Protein AF-A0AB94IW73-F1 (afdb_monomer_lite)

Organism: NCBI:txid651822

Radius of gyration: 18.09 Å; chains: 1; bounding box: 50×48×47 Å

Secondary structure (DSSP, 8-state):
-PPP--TT--SSS--HHHHHHHHHHHHHHHHHHHHHHHHTT---HHHHHHHHHHHHHHHHHSS--TTTTT-SSS-----S-GGGHHHHHHHHHHTTSS-HHHHHHHTT-TT-SS-SS--TTSTT-TT----SSS----GGGS---------------

Structure (mmCIF, N/CA/C/O backbone):
data_AF-A0AB94IW73-F1
#
_entry.id   AF-A0AB94IW73-F1
#
loop_
_atom_site.group_PDB
_atom_site.id
_atom_site.type_symbol
_atom_site.label_atom_id
_atom_site.label_alt_id
_atom_site.label_comp_id
_atom_site.label_asym_id
_atom_site.label_entity_id
_atom_site.label_seq_id
_atom_site.pdbx_PDB_ins_code
_atom_site.Cartn_x
_atom_site.Cartn_y
_atom_site.Cartn_z
_atom_site.occupancy
_atom_site.B_iso_or_equiv
_atom_site.auth_seq_id
_atom_site.auth_comp_id
_atom_site.auth_asym_id
_atom_site.auth_atom_id
_atom_site.pdbx_PDB_model_num
ATOM 1 N N . MET A 1 1 ? -6.240 -13.747 4.509 1.00 50.72 1 MET A N 1
ATOM 2 C CA . MET A 1 1 ? -6.572 -13.186 5.836 1.00 50.72 1 MET A CA 1
ATOM 3 C C . MET A 1 1 ? -7.123 -11.800 5.599 1.00 50.72 1 MET A C 1
ATOM 5 O O . MET A 1 1 ? -6.459 -11.044 4.902 1.00 50.72 1 MET A O 1
ATOM 9 N N . SER A 1 2 ? -8.329 -11.501 6.081 1.00 76.62 2 SER A N 1
ATOM 10 C CA . SER A 1 2 ? -8.859 -10.138 6.015 1.00 76.62 2 SER A CA 1
ATOM 11 C C . SER A 1 2 ? -8.118 -9.264 7.021 1.00 76.62 2 SER A C 1
ATOM 13 O O . SER A 1 2 ? -7.856 -9.710 8.137 1.00 76.62 2 SER A O 1
ATOM 15 N N . LEU A 1 3 ? -7.781 -8.039 6.629 1.00 90.06 3 LEU A N 1
ATOM 16 C CA . LEU A 1 3 ? -7.281 -7.035 7.560 1.00 90.06 3 LEU A CA 1
ATOM 17 C C . LEU A 1 3 ? -8.365 -6.645 8.582 1.00 90.06 3 LEU A C 1
ATOM 19 O O . LEU A 1 3 ? -9.559 -6.790 8.291 1.00 90.06 3 LEU A O 1
ATOM 23 N N . PRO A 1 4 ? -7.972 -6.161 9.772 1.00 90.38 4 PRO A N 1
ATOM 24 C CA . PRO A 1 4 ? -8.917 -5.684 10.772 1.00 90.38 4 PRO A CA 1
ATOM 25 C C . PRO A 1 4 ? -9.687 -4.456 10.281 1.00 90.38 4 PRO A C 1
ATOM 27 O O . PRO A 1 4 ? -9.176 -3.649 9.506 1.00 90.38 4 PRO A O 1
ATOM 30 N N . LYS A 1 5 ? -10.921 -4.282 10.762 1.00 87.88 5 LYS A N 1
ATOM 31 C CA . LYS A 1 5 ? -11.709 -3.071 10.499 1.00 87.88 5 LYS A CA 1
ATOM 32 C C . LYS A 1 5 ? -11.263 -1.968 11.453 1.00 87.88 5 LYS A C 1
ATOM 34 O O . LYS A 1 5 ? -11.562 -2.035 12.641 1.00 87.88 5 LYS A O 1
ATOM 39 N N . LEU A 1 6 ? -10.551 -0.969 10.935 1.00 88.69 6 LEU A N 1
ATOM 40 C CA . LEU A 1 6 ? -9.958 0.107 11.739 1.00 88.69 6 LEU A CA 1
ATOM 41 C C . LEU A 1 6 ? -10.639 1.470 11.543 1.00 88.69 6 LEU A C 1
ATOM 43 O O . LEU A 1 6 ? -10.261 2.436 12.209 1.00 88.69 6 LEU A O 1
ATOM 47 N N . ASN A 1 7 ? -11.632 1.556 10.653 1.00 89.31 7 ASN A N 1
ATOM 48 C CA . ASN A 1 7 ? -12.264 2.814 10.267 1.00 89.31 7 ASN A CA 1
ATOM 49 C C . ASN A 1 7 ? -12.857 3.542 11.482 1.00 89.31 7 ASN A C 1
ATOM 51 O O . ASN A 1 7 ? -13.624 2.962 12.252 1.00 89.31 7 ASN A O 1
ATOM 55 N N . GLY A 1 8 ? -12.520 4.823 11.633 1.00 85.62 8 GLY A N 1
ATOM 56 C CA . GLY A 1 8 ? -13.056 5.670 12.700 1.00 85.62 8 GLY A CA 1
ATOM 57 C C . GLY A 1 8 ? -12.444 5.431 14.083 1.00 85.62 8 GLY A C 1
ATOM 58 O O . GLY A 1 8 ? -13.058 5.820 15.071 1.00 85.62 8 GLY A O 1
ATOM 59 N N . PHE A 1 9 ? -11.257 4.816 14.163 1.00 87.38 9 PHE A N 1
ATOM 60 C CA . PHE A 1 9 ? -10.541 4.552 15.422 1.00 87.38 9 PHE A CA 1
ATOM 61 C C . PHE A 1 9 ? -11.428 3.850 16.472 1.00 87.38 9 PHE A C 1
ATOM 63 O O . PHE A 1 9 ? -11.663 4.392 17.554 1.00 87.38 9 PHE A O 1
ATOM 70 N N . PRO A 1 10 ? -11.937 2.639 16.173 1.00 87.00 10 PRO A N 1
ATOM 71 C CA . PRO A 1 10 ? -12.956 1.979 16.993 1.00 87.00 10 PRO A CA 1
ATOM 72 C C . PRO A 1 10 ? -12.456 1.587 18.389 1.00 87.00 10 PRO A C 1
ATOM 74 O O . PRO A 1 10 ? -13.258 1.372 19.296 1.00 87.00 10 PRO A O 1
ATOM 77 N N . VAL A 1 11 ? -11.137 1.473 18.560 1.00 88.56 11 VAL A N 1
ATOM 78 C CA . VAL A 1 11 ? -10.481 1.073 19.804 1.00 88.56 11 VAL A CA 1
ATOM 79 C C . VAL A 1 11 ? -9.272 1.971 20.090 1.00 88.56 11 VAL A C 1
ATOM 81 O O . VAL A 1 11 ? -8.606 2.413 19.151 1.00 88.56 11 VAL A O 1
ATOM 84 N N . PRO A 1 12 ? -8.943 2.223 21.372 1.00 88.62 12 PRO A N 1
ATOM 85 C CA . PRO A 1 12 ? -7.777 3.026 21.750 1.00 88.62 12 PRO A CA 1
ATOM 86 C C . PRO A 1 12 ? -6.440 2.312 21.487 1.00 88.62 12 PRO A C 1
ATOM 88 O O . PRO A 1 12 ? -5.405 2.964 21.378 1.00 88.62 12 PRO A O 1
ATOM 91 N N . SER A 1 13 ? -6.449 0.981 21.392 1.00 91.31 13 SER A N 1
ATOM 92 C CA . SER A 1 13 ? -5.273 0.153 21.122 1.00 91.31 13 SER A CA 1
ATOM 93 C C . SER A 1 13 ? -5.663 -1.086 20.323 1.00 91.31 13 SER A C 1
ATOM 95 O O . SER A 1 13 ? -6.732 -1.653 20.549 1.00 91.31 13 SER A O 1
ATOM 97 N N . LEU A 1 14 ? -4.782 -1.525 19.426 1.00 90.75 14 LEU A N 1
ATOM 98 C CA . LEU A 1 14 ? -4.979 -2.736 18.630 1.00 90.75 14 LEU A CA 1
ATOM 99 C C . LEU A 1 14 ? -4.825 -3.997 19.483 1.00 90.75 14 LEU A C 1
ATOM 101 O O . LEU A 1 14 ? -3.992 -4.034 20.390 1.00 90.75 14 LEU A O 1
ATOM 105 N N . SER A 1 15 ? -5.595 -5.036 19.156 1.00 93.88 15 SER A N 1
ATOM 106 C CA . SER A 1 15 ? -5.354 -6.367 19.707 1.00 93.88 15 SER A CA 1
ATOM 107 C C . SER A 1 15 ? -4.049 -6.953 19.153 1.00 93.88 15 SER A C 1
ATOM 109 O O . SER A 1 15 ? -3.553 -6.542 18.099 1.00 93.88 15 SER A O 1
ATOM 111 N N . GLU A 1 16 ? -3.484 -7.936 19.853 1.00 94.38 16 GLU A N 1
ATOM 112 C CA . GLU A 1 16 ? -2.285 -8.649 19.392 1.00 94.38 16 GLU A CA 1
ATOM 113 C C . GLU A 1 16 ? -2.508 -9.325 18.029 1.00 94.38 16 GLU A C 1
ATOM 115 O O . GLU A 1 16 ? -1.607 -9.349 17.191 1.00 94.38 16 GLU A O 1
ATOM 120 N N . GLU A 1 17 ? -3.723 -9.826 17.787 1.00 93.75 17 GLU A N 1
ATOM 121 C CA . GLU A 1 17 ? -4.125 -10.438 16.519 1.00 93.75 17 GLU A CA 1
ATOM 122 C C . GLU A 1 17 ? -4.168 -9.409 15.383 1.00 93.75 17 GLU A C 1
ATOM 124 O O . GLU A 1 17 ? -3.560 -9.626 14.333 1.00 93.75 17 GLU A O 1
ATOM 129 N N . ASP A 1 18 ? -4.807 -8.257 15.609 1.00 93.38 18 ASP A N 1
ATOM 130 C CA . ASP A 1 18 ? -4.895 -7.180 14.617 1.00 93.38 18 ASP A CA 1
ATOM 131 C C . ASP A 1 18 ? -3.510 -6.628 14.273 1.00 93.38 18 ASP A C 1
ATOM 133 O O . ASP A 1 18 ? -3.200 -6.373 13.104 1.00 93.38 18 ASP A O 1
ATOM 137 N N . ARG A 1 19 ? -2.645 -6.481 15.286 1.00 93.88 19 ARG A N 1
ATOM 138 C CA . ARG A 1 19 ? -1.258 -6.056 15.085 1.00 93.88 19 ARG A CA 1
ATOM 139 C C . ARG A 1 19 ? -0.491 -7.075 14.248 1.00 93.88 19 ARG A C 1
ATOM 141 O O . ARG A 1 19 ? 0.138 -6.690 13.265 1.00 93.88 19 ARG A O 1
ATOM 148 N N . ALA A 1 20 ? -0.588 -8.363 14.575 1.00 95.50 20 ALA A N 1
ATOM 149 C CA . ALA A 1 20 ? 0.059 -9.422 13.803 1.00 95.50 20 ALA A CA 1
ATOM 150 C C . ALA A 1 20 ? -0.452 -9.478 12.349 1.00 95.50 20 ALA A C 1
ATOM 152 O O . ALA A 1 20 ? 0.330 -9.702 11.419 1.00 95.50 20 ALA A O 1
ATOM 153 N N . ALA A 1 21 ? -1.747 -9.231 12.126 1.00 95.50 21 ALA A N 1
ATOM 154 C CA . ALA A 1 21 ? -2.331 -9.156 10.789 1.00 95.50 21 ALA A CA 1
ATOM 155 C C . ALA A 1 21 ? -1.759 -7.981 9.974 1.00 95.50 21 ALA A C 1
ATOM 157 O O . ALA A 1 21 ? -1.388 -8.169 8.809 1.00 95.50 21 ALA A O 1
ATOM 158 N N . LEU A 1 22 ? -1.627 -6.799 10.586 1.00 95.44 22 LEU A N 1
ATOM 159 C CA . LEU A 1 22 ? -1.008 -5.625 9.962 1.00 95.44 22 LEU A CA 1
ATOM 160 C C . LEU A 1 22 ? 0.485 -5.833 9.689 1.00 95.44 22 LEU A C 1
ATOM 162 O O . LEU A 1 22 ? 0.947 -5.497 8.603 1.00 95.44 22 LEU A O 1
ATOM 166 N N . GLU A 1 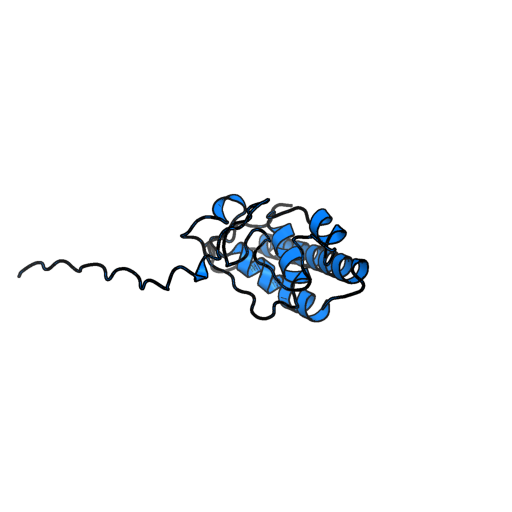23 ? 1.237 -6.434 10.611 1.00 95.94 23 GLU A N 1
ATOM 167 C CA . GLU A 1 23 ? 2.655 -6.769 10.407 1.00 95.94 23 GLU A CA 1
ATOM 168 C C . GLU A 1 23 ? 2.837 -7.758 9.242 1.00 95.94 23 GLU A C 1
ATOM 170 O O . GLU A 1 23 ? 3.732 -7.610 8.399 1.00 95.94 23 GLU A O 1
ATOM 175 N N . ALA A 1 24 ? 1.956 -8.758 9.140 1.00 96.94 24 ALA A N 1
ATOM 176 C CA . ALA A 1 24 ? 1.957 -9.696 8.026 1.00 96.94 24 ALA A CA 1
ATOM 177 C C . ALA A 1 24 ? 1.623 -9.009 6.691 1.00 96.94 24 ALA A C 1
ATOM 179 O O . ALA A 1 24 ? 2.250 -9.325 5.675 1.00 96.94 24 ALA A O 1
ATOM 180 N N . ALA A 1 25 ? 0.672 -8.071 6.684 1.00 97.06 25 ALA A N 1
ATOM 181 C CA . ALA A 1 25 ? 0.351 -7.261 5.510 1.00 97.06 25 ALA A CA 1
ATOM 182 C C . ALA A 1 25 ? 1.496 -6.323 5.126 1.00 97.06 25 ALA A C 1
ATOM 184 O O . ALA A 1 25 ? 1.876 -6.275 3.962 1.00 97.06 25 ALA A O 1
ATOM 185 N N . ALA A 1 26 ? 2.143 -5.676 6.094 1.00 97.38 26 ALA A N 1
ATOM 186 C CA . ALA A 1 26 ? 3.318 -4.842 5.866 1.00 97.38 26 ALA A CA 1
ATOM 187 C C . ALA A 1 26 ? 4.451 -5.633 5.199 1.00 97.38 26 ALA A C 1
ATOM 189 O O . ALA A 1 26 ? 5.104 -5.142 4.277 1.00 97.38 26 ALA A O 1
ATOM 190 N N . ARG A 1 27 ? 4.667 -6.892 5.605 1.00 97.38 27 ARG A N 1
ATOM 191 C CA . ARG A 1 27 ? 5.642 -7.780 4.958 1.00 97.38 27 ARG A CA 1
ATOM 192 C C . ARG A 1 27 ? 5.275 -8.084 3.501 1.00 97.38 27 ARG A C 1
ATOM 194 O O . ARG A 1 27 ? 6.145 -7.986 2.638 1.00 97.38 27 ARG A O 1
ATOM 201 N N . ARG A 1 28 ? 4.015 -8.420 3.208 1.00 97.31 28 ARG A N 1
ATOM 202 C CA . ARG A 1 28 ? 3.546 -8.666 1.828 1.00 97.31 28 ARG A CA 1
ATOM 203 C C . ARG A 1 28 ? 3.609 -7.410 0.960 1.00 97.31 28 ARG A C 1
ATOM 205 O O . ARG A 1 28 ? 4.069 -7.469 -0.180 1.00 97.31 28 ARG A O 1
ATOM 212 N N . ALA A 1 29 ? 3.236 -6.267 1.520 1.00 97.38 29 ALA A N 1
ATOM 213 C CA . ALA A 1 29 ? 3.286 -4.985 0.841 1.00 97.38 29 ALA A CA 1
ATOM 214 C C . ALA A 1 29 ? 4.732 -4.575 0.510 1.00 97.38 29 ALA A C 1
ATOM 216 O O . ALA A 1 29 ? 4.998 -4.113 -0.597 1.00 97.38 29 ALA A O 1
ATOM 217 N N . ARG A 1 30 ? 5.704 -4.832 1.401 1.00 97.69 30 ARG A N 1
ATOM 218 C CA . ARG A 1 30 ? 7.137 -4.653 1.092 1.00 97.69 30 ARG A CA 1
ATOM 219 C C . ARG A 1 30 ? 7.604 -5.533 -0.062 1.00 97.69 30 ARG A C 1
ATOM 221 O O . ARG A 1 30 ? 8.314 -5.040 -0.933 1.00 97.69 30 ARG A O 1
ATOM 228 N N . VAL A 1 31 ? 7.194 -6.804 -0.089 1.00 97.69 31 VAL A N 1
ATOM 229 C CA . VAL A 1 31 ? 7.495 -7.704 -1.215 1.00 97.69 31 VAL A CA 1
ATOM 230 C C . VAL A 1 31 ? 6.898 -7.149 -2.507 1.00 97.69 31 VAL A C 1
ATOM 232 O O . VAL A 1 31 ? 7.609 -7.032 -3.497 1.00 97.69 31 VAL A O 1
ATOM 235 N N . SER A 1 32 ? 5.637 -6.716 -2.485 1.00 97.62 32 SER A N 1
ATOM 236 C CA . SER A 1 32 ? 4.967 -6.142 -3.659 1.00 97.62 32 SER A CA 1
ATOM 237 C C . SER A 1 32 ? 5.652 -4.863 -4.151 1.00 97.62 32 SER A C 1
ATOM 239 O O . SER A 1 32 ? 5.901 -4.708 -5.346 1.00 97.62 32 SER A O 1
ATOM 241 N N . ALA A 1 33 ? 6.029 -3.967 -3.235 1.00 97.44 33 ALA A N 1
ATOM 242 C CA . ALA A 1 33 ? 6.760 -2.745 -3.552 1.00 97.44 33 ALA A CA 1
ATOM 243 C C . ALA A 1 33 ? 8.153 -3.027 -4.130 1.00 97.44 33 ALA A C 1
ATOM 245 O O . ALA A 1 33 ? 8.562 -2.362 -5.082 1.00 97.44 33 ALA A O 1
ATOM 246 N N . LEU A 1 34 ? 8.864 -4.026 -3.597 1.00 97.75 34 LEU A N 1
ATOM 247 C CA . LEU A 1 34 ? 10.144 -4.462 -4.150 1.00 97.75 34 LEU A CA 1
ATOM 248 C C . LEU A 1 34 ? 9.968 -4.993 -5.573 1.00 97.75 34 LEU A C 1
ATOM 250 O O . LEU A 1 34 ? 10.658 -4.532 -6.476 1.00 97.75 34 LEU A O 1
ATOM 254 N N . THR A 1 35 ? 9.006 -5.895 -5.778 1.00 97.75 35 THR A N 1
ATOM 255 C CA . THR A 1 35 ? 8.693 -6.472 -7.089 1.00 97.75 35 THR A CA 1
ATOM 256 C C . THR A 1 35 ? 8.364 -5.389 -8.112 1.00 97.75 35 THR A C 1
ATOM 258 O O . THR A 1 35 ? 8.934 -5.406 -9.197 1.00 97.75 35 THR A O 1
ATOM 261 N N . MET A 1 36 ? 7.524 -4.407 -7.756 1.00 97.44 36 MET A N 1
ATOM 262 C CA . MET A 1 36 ? 7.199 -3.258 -8.614 1.00 97.44 36 MET A CA 1
ATOM 263 C C . MET A 1 36 ? 8.453 -2.494 -9.052 1.00 97.44 36 MET A C 1
ATOM 265 O O . MET A 1 36 ? 8.677 -2.280 -10.243 1.00 97.44 36 MET A O 1
ATOM 269 N N . VAL A 1 37 ? 9.289 -2.087 -8.092 1.00 96.94 37 VAL A N 1
ATOM 270 C CA . VAL A 1 37 ? 10.500 -1.301 -8.372 1.00 96.94 37 VAL A CA 1
ATOM 271 C C . VAL A 1 37 ? 11.504 -2.103 -9.201 1.00 96.94 37 VAL A C 1
ATOM 273 O O . VAL A 1 37 ? 12.108 -1.552 -10.123 1.00 96.94 37 VAL A O 1
ATOM 276 N N . THR A 1 38 ? 11.671 -3.394 -8.901 1.00 97.06 38 THR A N 1
ATOM 277 C CA . THR A 1 38 ? 12.562 -4.294 -9.640 1.00 97.06 38 THR A CA 1
ATOM 278 C C . THR A 1 38 ? 12.069 -4.521 -11.068 1.00 97.06 38 THR A C 1
ATOM 280 O O . THR A 1 38 ? 12.854 -4.366 -11.999 1.00 97.06 38 THR A O 1
ATOM 283 N N . ALA A 1 39 ? 10.781 -4.816 -11.265 1.00 95.69 39 ALA A N 1
ATOM 284 C CA . ALA A 1 39 ? 10.195 -5.030 -12.589 1.00 95.69 39 ALA A CA 1
ATOM 285 C C . ALA A 1 39 ? 10.290 -3.774 -13.469 1.00 95.69 39 ALA A C 1
ATOM 287 O O . ALA A 1 39 ? 10.622 -3.861 -14.649 1.00 95.69 39 ALA A O 1
ATOM 288 N N . ALA A 1 40 ? 10.079 -2.593 -12.884 1.00 95.38 40 ALA A N 1
ATOM 289 C CA . ALA A 1 40 ? 10.234 -1.319 -13.581 1.00 95.38 40 ALA A CA 1
ATOM 290 C C . ALA A 1 40 ? 11.698 -0.870 -13.747 1.00 95.38 40 ALA A C 1
ATOM 292 O O . ALA A 1 40 ? 11.947 0.146 -14.398 1.00 95.38 40 ALA A O 1
ATOM 293 N N . SER A 1 41 ? 12.664 -1.562 -13.125 1.00 95.69 41 SER A N 1
ATOM 294 C CA . SER A 1 41 ? 14.071 -1.136 -13.022 1.00 95.69 41 SER A CA 1
ATOM 295 C C . SER A 1 41 ? 14.238 0.312 -12.523 1.00 95.69 41 SER A C 1
ATOM 297 O O . SER A 1 41 ? 15.190 1.007 -12.878 1.00 95.69 41 SER A O 1
ATOM 299 N N . SER A 1 42 ? 13.274 0.812 -11.739 1.00 92.88 42 SER A N 1
ATOM 300 C CA . SER A 1 42 ? 13.186 2.225 -11.367 1.00 92.88 42 SER A CA 1
ATOM 301 C C . SER A 1 42 ? 12.185 2.462 -10.232 1.00 92.88 42 SER A C 1
ATOM 303 O O . SER A 1 42 ? 11.049 1.993 -10.284 1.00 92.88 42 SER A O 1
ATOM 305 N N . GLY A 1 43 ? 12.566 3.247 -9.219 1.00 91.69 43 GLY A N 1
ATOM 306 C CA . GLY A 1 43 ? 11.693 3.614 -8.097 1.00 91.69 43 GLY A CA 1
ATOM 307 C C . GLY A 1 43 ? 12.450 3.874 -6.793 1.00 91.69 43 GLY A C 1
ATOM 308 O O . GLY A 1 43 ? 13.677 3.869 -6.775 1.00 91.69 43 GLY A O 1
ATOM 309 N N . HIS A 1 44 ? 11.712 4.103 -5.700 1.00 92.62 44 HIS A N 1
ATOM 310 C CA . HIS A 1 44 ? 12.271 4.473 -4.390 1.00 92.62 44 HIS A CA 1
ATOM 311 C C . HIS A 1 44 ? 11.880 3.450 -3.309 1.00 92.62 44 HIS A C 1
ATOM 313 O O . HIS A 1 44 ? 10.941 3.686 -2.543 1.00 92.62 44 HIS A O 1
ATOM 319 N N . PRO A 1 45 ? 12.580 2.304 -3.220 1.00 90.69 45 PRO A N 1
ATOM 320 C CA . PRO A 1 45 ? 12.203 1.230 -2.302 1.00 90.69 45 PRO A CA 1
ATOM 321 C C . PRO A 1 45 ? 12.406 1.624 -0.831 1.00 90.69 45 PRO A C 1
ATOM 323 O O . PRO A 1 45 ? 11.591 1.265 0.011 1.00 90.69 45 PRO A O 1
ATOM 326 N N . GLY A 1 46 ? 13.430 2.429 -0.519 1.00 90.81 46 GLY A N 1
ATOM 327 C CA . GLY A 1 46 ? 13.715 2.862 0.855 1.00 90.81 46 GLY A CA 1
ATOM 328 C C . GLY A 1 46 ? 12.559 3.639 1.493 1.00 90.81 46 GLY A C 1
ATOM 329 O O . GLY A 1 46 ? 12.084 3.262 2.561 1.00 90.81 46 GLY A O 1
ATOM 330 N N . GLY A 1 47 ? 12.053 4.667 0.801 1.00 86.44 47 GLY A N 1
ATOM 331 C CA . GLY A 1 47 ? 10.917 5.462 1.281 1.00 86.44 47 GLY A CA 1
ATOM 332 C C . GLY A 1 47 ? 9.598 4.683 1.308 1.00 86.44 47 GLY A C 1
ATOM 333 O O . GLY A 1 47 ? 8.774 4.888 2.197 1.00 86.44 47 GLY A O 1
ATOM 334 N N . ALA A 1 48 ? 9.409 3.743 0.374 1.00 89.31 48 ALA A N 1
ATOM 335 C CA . ALA A 1 48 ? 8.256 2.845 0.386 1.00 89.31 48 ALA A CA 1
ATOM 336 C C . ALA A 1 48 ? 8.264 1.921 1.617 1.00 89.31 48 ALA A C 1
ATOM 338 O O . ALA A 1 48 ? 7.228 1.721 2.245 1.00 89.31 48 ALA A O 1
ATOM 339 N N . PHE A 1 49 ? 9.427 1.381 1.990 1.00 93.94 49 PHE A N 1
ATOM 340 C CA . PHE A 1 49 ? 9.545 0.440 3.107 1.00 93.94 49 PHE A CA 1
ATOM 341 C C . PHE A 1 49 ? 9.433 1.109 4.472 1.00 93.94 49 PHE A C 1
ATOM 343 O O . PHE A 1 49 ? 8.874 0.500 5.385 1.00 93.94 49 PHE A O 1
ATOM 350 N N . SER A 1 50 ? 9.958 2.330 4.612 1.00 94.88 50 SER A N 1
ATOM 351 C CA . SER A 1 50 ? 9.864 3.095 5.858 1.00 94.88 50 SER A CA 1
ATOM 352 C C . SER A 1 50 ? 8.444 3.587 6.140 1.00 94.88 50 SER A C 1
ATOM 354 O O . SER A 1 50 ? 8.101 3.821 7.292 1.00 94.88 50 SER A O 1
ATOM 356 N N . GLY A 1 51 ? 7.629 3.777 5.097 1.00 94.00 51 GLY A N 1
ATOM 357 C CA . GLY A 1 51 ? 6.268 4.303 5.215 1.00 94.00 51 GLY A CA 1
ATOM 358 C C . GLY A 1 51 ? 5.160 3.249 5.252 1.00 94.00 51 GLY A C 1
ATOM 359 O O . GLY A 1 51 ? 4.005 3.621 5.434 1.00 94.00 51 GLY A O 1
ATOM 360 N N . ILE A 1 52 ? 5.460 1.959 5.065 1.00 96.12 52 ILE A N 1
ATOM 361 C CA . ILE A 1 52 ? 4.426 0.954 4.774 1.00 96.12 52 ILE A CA 1
ATOM 362 C C . ILE A 1 52 ? 3.425 0.773 5.927 1.00 96.12 52 ILE A C 1
ATOM 364 O O . ILE A 1 52 ? 2.222 0.739 5.678 1.00 96.12 52 ILE A O 1
ATOM 368 N N . GLU A 1 53 ? 3.883 0.729 7.184 1.00 95.19 53 GLU A N 1
ATOM 369 C CA . GLU A 1 53 ? 2.998 0.640 8.352 1.00 95.19 53 GLU A CA 1
ATOM 370 C C . GLU A 1 53 ? 2.126 1.888 8.485 1.00 95.19 53 GLU A C 1
ATOM 372 O O . GLU A 1 53 ? 0.940 1.782 8.798 1.00 95.19 53 GLU A O 1
ATOM 377 N N . MET A 1 54 ? 2.692 3.067 8.207 1.00 95.06 54 MET A N 1
ATOM 378 C CA . MET A 1 54 ? 1.953 4.328 8.227 1.00 95.06 54 MET A CA 1
ATOM 379 C C . MET A 1 54 ? 0.854 4.320 7.163 1.00 95.06 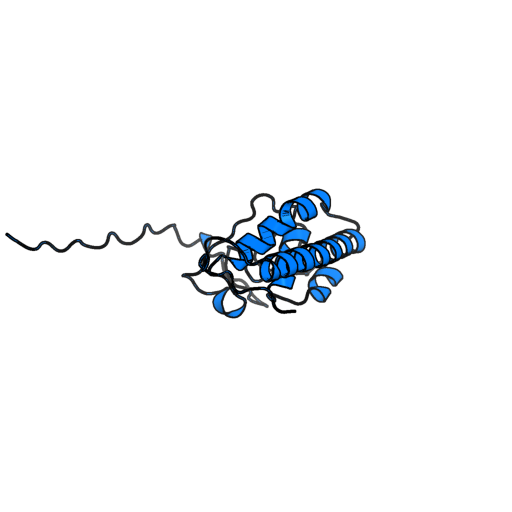54 MET A C 1
ATOM 381 O O . MET A 1 54 ? -0.287 4.644 7.476 1.00 95.06 54 MET A O 1
ATOM 385 N N . PHE A 1 55 ? 1.165 3.912 5.929 1.00 95.19 55 PHE A N 1
ATOM 386 C CA . PHE A 1 55 ? 0.172 3.825 4.860 1.00 95.19 55 PHE A CA 1
ATOM 387 C C . PHE A 1 55 ? -0.928 2.820 5.198 1.00 95.19 55 PHE A C 1
ATOM 389 O O . PHE A 1 55 ? -2.102 3.171 5.124 1.00 95.19 55 PHE A O 1
ATOM 396 N N . LEU A 1 56 ? -0.572 1.605 5.630 1.00 95.50 56 LEU A N 1
ATOM 397 C CA . LEU A 1 56 ? -1.553 0.592 6.027 1.00 95.50 56 LEU A CA 1
ATOM 398 C C . LEU A 1 56 ? -2.467 1.102 7.141 1.00 95.50 56 LEU A C 1
ATOM 400 O O . LEU A 1 56 ? -3.682 0.964 7.037 1.00 95.50 56 LEU A O 1
ATOM 404 N N . THR A 1 57 ? -1.899 1.735 8.166 1.00 94.19 57 THR A N 1
ATOM 405 C CA . THR A 1 57 ? -2.672 2.244 9.302 1.00 94.19 57 THR A CA 1
ATOM 406 C C . THR A 1 57 ? -3.591 3.386 8.881 1.00 94.19 57 THR A C 1
ATOM 408 O O . THR A 1 57 ? -4.781 3.329 9.160 1.00 94.19 57 THR A O 1
ATOM 411 N N . VAL A 1 58 ? -3.074 4.397 8.173 1.00 93.62 58 VAL A N 1
ATOM 412 C CA . VAL A 1 58 ? -3.856 5.575 7.759 1.00 93.62 58 VAL A CA 1
ATOM 413 C C . VAL A 1 58 ? -4.981 5.193 6.800 1.00 93.62 58 VAL A C 1
ATOM 415 O O . VAL A 1 58 ? -6.103 5.660 6.970 1.00 93.62 58 VAL A O 1
ATOM 418 N N . TYR A 1 59 ? -4.716 4.331 5.814 1.00 93.44 59 TYR A N 1
ATOM 419 C CA . TYR A 1 59 ? -5.763 3.870 4.899 1.00 93.44 59 TYR A CA 1
ATOM 420 C C . TYR A 1 59 ? -6.793 2.970 5.588 1.00 93.44 59 TYR A C 1
ATOM 422 O O . TYR A 1 59 ? -7.958 3.004 5.208 1.00 93.44 59 TYR A O 1
ATOM 430 N N . GLY A 1 60 ? -6.393 2.218 6.616 1.00 92.88 60 GLY A N 1
ATOM 431 C CA . GLY A 1 60 ? -7.313 1.405 7.407 1.00 92.88 60 GLY A CA 1
ATOM 432 C C . GLY A 1 60 ? -8.202 2.211 8.351 1.00 92.88 60 GLY A C 1
ATOM 433 O O . GLY A 1 60 ? -9.346 1.828 8.584 1.00 92.88 60 GLY A O 1
ATOM 434 N N . THR A 1 61 ? -7.686 3.303 8.926 1.00 93.56 61 THR A N 1
ATOM 435 C CA . THR A 1 61 ? -8.420 4.110 9.915 1.00 93.56 61 THR A CA 1
ATOM 436 C C . THR A 1 61 ? -9.269 5.213 9.300 1.00 93.56 61 THR A C 1
ATOM 438 O O . THR A 1 61 ? -10.288 5.584 9.887 1.00 93.56 61 THR A O 1
ATOM 441 N N . ALA A 1 62 ? -8.885 5.716 8.127 1.00 92.62 62 ALA A N 1
ATOM 442 C CA . ALA A 1 62 ? -9.662 6.688 7.370 1.00 92.62 62 ALA A CA 1
ATOM 443 C C . ALA A 1 62 ? -11.059 6.145 7.024 1.00 92.62 62 ALA A C 1
ATOM 445 O O . ALA A 1 62 ? -11.232 4.951 6.781 1.00 92.62 62 ALA A O 1
ATOM 446 N N . ASN A 1 63 ? -12.066 7.013 6.936 1.00 91.81 63 ASN A N 1
ATOM 447 C CA . ASN A 1 63 ? -13.345 6.707 6.296 1.00 91.81 63 ASN A CA 1
ATOM 448 C C . ASN A 1 63 ? -13.145 6.568 4.777 1.00 91.81 63 ASN A C 1
ATOM 450 O O . ASN A 1 63 ? -13.481 7.468 4.007 1.00 91.81 63 ASN A O 1
ATOM 454 N N . LEU A 1 64 ? -12.524 5.466 4.358 1.00 89.31 64 LEU A N 1
ATOM 455 C CA . LEU A 1 64 ? -12.135 5.189 2.985 1.00 89.31 64 LEU A CA 1
ATOM 456 C C . LEU A 1 64 ? -12.097 3.672 2.757 1.00 89.31 64 LEU A C 1
ATOM 458 O O . LEU A 1 64 ? -11.310 2.957 3.369 1.00 89.31 64 LEU A O 1
ATOM 462 N N . THR A 1 65 ? -12.942 3.189 1.857 1.00 90.12 65 THR A N 1
ATOM 463 C CA . THR A 1 65 ? -13.066 1.789 1.447 1.00 90.12 65 THR A CA 1
ATOM 464 C C . THR A 1 65 ? -13.191 1.714 -0.078 1.00 90.12 65 THR A C 1
ATOM 466 O O . THR A 1 65 ? -13.471 2.734 -0.725 1.00 90.12 65 THR A O 1
ATOM 469 N N . PRO A 1 66 ? -13.002 0.533 -0.692 1.00 88.75 66 PRO A N 1
ATOM 470 C CA . PRO A 1 66 ? -13.221 0.360 -2.128 1.00 88.75 66 PRO A CA 1
ATOM 471 C C . PRO A 1 66 ? -14.622 0.809 -2.577 1.00 88.75 66 PRO A C 1
ATOM 473 O O . PRO A 1 66 ? -14.774 1.420 -3.635 1.00 88.75 66 PRO A O 1
ATOM 476 N N . GLU A 1 67 ? -15.636 0.595 -1.739 1.00 88.81 67 GLU A N 1
ATOM 477 C CA . GLU A 1 67 ? -17.037 0.911 -2.029 1.00 88.81 67 GLU A CA 1
ATOM 478 C C . GLU A 1 67 ? -17.341 2.411 -1.927 1.00 88.81 67 GLU A C 1
ATOM 480 O O . GLU A 1 67 ? -18.163 2.923 -2.688 1.00 88.81 67 GLU A O 1
ATOM 485 N N . ASN A 1 68 ? -16.685 3.133 -1.011 1.00 87.81 68 ASN A N 1
ATOM 486 C CA . ASN A 1 68 ? -16.959 4.553 -0.760 1.00 87.81 68 ASN A CA 1
ATOM 487 C C . ASN A 1 68 ? -15.902 5.510 -1.351 1.00 87.81 68 ASN A C 1
ATOM 489 O O . ASN A 1 68 ? -15.976 6.719 -1.137 1.00 87.81 68 ASN A O 1
ATOM 493 N N . CYS A 1 69 ? -14.936 5.012 -2.130 1.00 85.50 69 CYS A N 1
ATOM 494 C CA . CYS A 1 69 ? -13.799 5.801 -2.627 1.00 85.50 69 CYS A CA 1
ATOM 495 C C . CYS A 1 69 ? -14.175 7.030 -3.487 1.00 85.50 69 CYS A C 1
ATOM 497 O O . CYS A 1 69 ? -13.380 7.968 -3.623 1.00 85.50 69 CYS A O 1
ATOM 499 N N . ASN A 1 70 ? -15.388 7.043 -4.047 1.00 83.75 70 ASN A N 1
ATOM 500 C CA . ASN A 1 70 ? -15.948 8.144 -4.836 1.00 83.75 70 ASN A CA 1
ATOM 501 C C . ASN A 1 70 ? -16.948 9.021 -4.058 1.00 83.75 70 ASN A C 1
ATOM 503 O O . ASN A 1 70 ? -17.486 9.968 -4.633 1.00 83.75 70 ASN A O 1
ATOM 507 N N . ALA A 1 71 ? -17.212 8.718 -2.783 1.00 85.19 71 ALA A N 1
ATOM 508 C CA . ALA A 1 71 ? -18.094 9.511 -1.935 1.00 85.19 71 ALA A CA 1
ATOM 509 C C . ALA A 1 71 ? -17.462 10.877 -1.611 1.00 85.19 71 ALA A C 1
ATOM 511 O O . ALA A 1 71 ? -16.239 11.011 -1.557 1.00 85.19 71 ALA A O 1
ATOM 512 N N . LEU A 1 72 ? -18.293 11.907 -1.430 1.00 86.94 72 LEU A N 1
ATOM 513 C CA . LEU A 1 72 ? -17.823 13.274 -1.158 1.00 86.94 72 LEU A CA 1
ATOM 514 C C . LEU A 1 72 ? -17.462 13.493 0.317 1.00 86.94 72 LEU A C 1
ATOM 516 O O . LEU A 1 72 ? -16.606 14.323 0.613 1.00 86.94 72 LEU A O 1
ATOM 520 N N . ASP A 1 73 ? -18.105 12.746 1.210 1.00 87.56 73 ASP A N 1
ATOM 521 C CA . ASP A 1 73 ? -18.004 12.786 2.673 1.00 87.56 73 ASP A CA 1
ATOM 522 C C . ASP A 1 73 ? -16.960 11.809 3.244 1.00 87.56 73 ASP A C 1
ATOM 524 O O . ASP A 1 73 ? -16.906 11.568 4.450 1.00 87.56 73 ASP A O 1
ATOM 528 N N . ARG A 1 74 ? -16.114 11.245 2.377 1.00 89.06 74 ARG A N 1
ATOM 529 C CA . ARG A 1 74 ? -14.998 10.387 2.775 1.00 89.06 74 ARG A CA 1
ATOM 530 C C . ARG A 1 74 ? -13.823 11.187 3.329 1.00 89.06 74 ARG A C 1
ATOM 532 O O . ARG A 1 74 ? -13.665 12.375 3.043 1.00 89.06 74 ARG A O 1
ATOM 539 N N . ASP A 1 75 ? -12.913 10.486 3.992 1.00 90.56 75 ASP A N 1
ATOM 540 C CA . ASP A 1 75 ? -11.630 11.068 4.368 1.00 90.56 75 ASP A CA 1
ATOM 541 C C . ASP A 1 75 ? -10.681 11.190 3.168 1.00 90.56 75 ASP A C 1
AT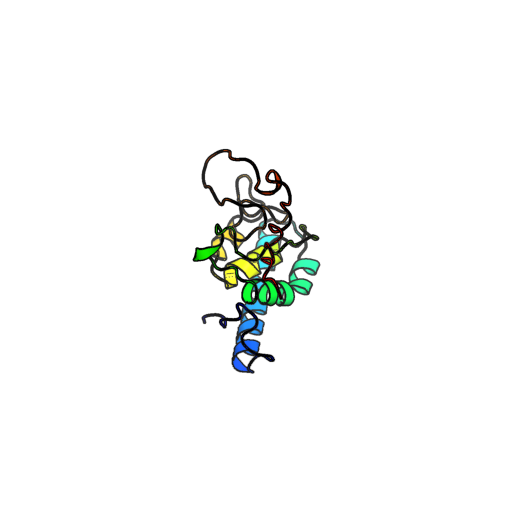OM 543 O O . ASP A 1 75 ? -10.641 10.352 2.254 1.00 90.56 75 ASP A O 1
ATOM 547 N N . TYR A 1 76 ? -9.871 12.249 3.195 1.00 88.25 76 TYR A N 1
ATOM 548 C CA . TYR A 1 76 ? -8.889 12.553 2.165 1.00 88.25 76 TYR A CA 1
ATOM 549 C C . TYR A 1 76 ? -7.465 12.307 2.689 1.00 88.25 76 TYR A C 1
ATOM 551 O O . TYR A 1 76 ? -6.898 13.130 3.400 1.00 88.25 76 TYR A O 1
ATOM 559 N N . VAL A 1 77 ? -6.848 11.198 2.266 1.00 89.25 77 VAL A N 1
ATOM 560 C CA . VAL A 1 77 ? -5.426 10.900 2.507 1.00 89.25 77 VAL A CA 1
ATOM 561 C C . VAL A 1 77 ? -4.537 11.459 1.386 1.00 89.25 77 VAL A C 1
ATOM 563 O O . VAL A 1 77 ? -4.593 10.991 0.247 1.00 89.25 77 VAL A O 1
ATOM 566 N N . VAL A 1 78 ? -3.696 12.450 1.701 1.00 89.62 78 VAL A N 1
ATOM 567 C CA . VAL A 1 78 ? -2.725 13.049 0.764 1.00 89.62 78 VAL A CA 1
ATOM 568 C C . VAL A 1 78 ? -1.304 12.636 1.152 1.00 89.62 78 VAL A C 1
ATOM 570 O O . VAL A 1 78 ? -0.815 12.965 2.228 1.00 89.62 78 VAL A O 1
ATOM 573 N N . VAL A 1 79 ? -0.612 11.949 0.246 1.00 89.25 79 VAL A N 1
ATOM 574 C CA . VAL A 1 79 ? 0.808 11.592 0.352 1.00 89.25 79 VAL A CA 1
ATOM 575 C C . VAL A 1 79 ? 1.654 12.641 -0.372 1.00 89.25 79 VAL A C 1
ATOM 577 O O . VAL A 1 79 ? 1.767 12.631 -1.595 1.00 89.25 79 VAL A O 1
ATOM 580 N N . SER A 1 80 ? 2.271 13.550 0.385 1.00 87.69 80 SER A N 1
ATOM 581 C CA . SER A 1 80 ? 3.122 14.620 -0.164 1.00 87.69 80 SER A CA 1
ATOM 582 C C . SER A 1 80 ? 4.409 14.097 -0.820 1.00 87.69 80 SER A C 1
ATOM 584 O O . SER A 1 80 ? 4.877 14.643 -1.816 1.00 87.69 80 SER A O 1
ATOM 586 N N . HIS A 1 81 ? 4.969 13.002 -0.303 1.00 86.88 81 HIS A N 1
ATOM 587 C CA . HIS A 1 81 ? 6.166 12.345 -0.832 1.00 86.88 81 HIS A CA 1
ATOM 588 C C . HIS A 1 81 ? 5.798 11.358 -1.949 1.00 86.88 81 HIS A C 1
ATOM 590 O O . HIS A 1 81 ? 5.989 10.145 -1.822 1.00 86.88 81 HIS A O 1
ATOM 596 N N . GLY A 1 82 ? 5.252 11.874 -3.053 1.00 87.31 82 GLY A N 1
ATOM 597 C CA . GLY A 1 82 ? 4.659 11.061 -4.123 1.00 87.31 82 GLY A CA 1
ATOM 598 C C . GLY A 1 82 ? 5.608 10.040 -4.765 1.00 87.31 82 GLY A C 1
ATOM 599 O O . GLY A 1 82 ? 5.156 9.056 -5.338 1.00 87.31 82 GLY A O 1
ATOM 600 N N . HIS A 1 83 ? 6.923 10.218 -4.630 1.00 90.94 83 HIS A N 1
ATOM 601 C CA . HIS A 1 83 ? 7.935 9.296 -5.150 1.00 90.94 83 HIS A CA 1
ATOM 602 C C . HIS A 1 83 ? 7.959 7.927 -4.434 1.00 90.94 83 HIS A C 1
ATOM 604 O O . HIS A 1 83 ? 8.589 6.992 -4.934 1.00 90.94 83 HIS A O 1
ATOM 610 N N . THR A 1 84 ? 7.258 7.796 -3.298 1.00 93.94 84 THR A N 1
ATOM 611 C CA . THR A 1 84 ? 7.048 6.545 -2.539 1.00 93.94 84 THR A CA 1
ATOM 612 C C . THR A 1 84 ? 5.838 5.727 -3.028 1.00 93.94 84 THR A C 1
ATOM 614 O O . THR A 1 84 ? 5.379 4.813 -2.344 1.00 93.94 84 THR A O 1
ATOM 617 N N . SER A 1 85 ? 5.346 6.024 -4.235 1.00 94.88 85 SER A N 1
ATOM 618 C CA . SER A 1 85 ? 4.164 5.435 -4.886 1.00 94.88 85 SER A CA 1
ATOM 619 C C . SER A 1 85 ? 4.056 3.914 -4.802 1.00 94.88 85 SER A C 1
ATOM 621 O O . SER A 1 85 ? 2.984 3.409 -4.492 1.00 94.88 85 SER A O 1
ATOM 623 N N . ALA A 1 86 ? 5.156 3.179 -4.979 1.00 96.44 86 ALA A N 1
ATOM 624 C CA . ALA A 1 86 ? 5.160 1.722 -4.847 1.00 96.44 86 ALA A CA 1
ATOM 625 C C . ALA A 1 86 ? 4.676 1.249 -3.458 1.00 96.44 86 ALA A C 1
ATOM 627 O O . ALA A 1 86 ? 3.937 0.275 -3.360 1.00 96.44 86 ALA A O 1
ATOM 628 N N . GLY A 1 87 ? 5.043 1.950 -2.381 1.00 96.50 87 GLY A N 1
ATOM 629 C CA . GLY A 1 87 ? 4.568 1.632 -1.030 1.00 96.50 87 GLY A CA 1
ATOM 630 C C . GLY A 1 87 ? 3.085 1.950 -0.844 1.00 96.50 87 GLY A C 1
ATOM 631 O O . GLY A 1 87 ? 2.355 1.161 -0.249 1.00 96.50 87 GLY A O 1
ATOM 632 N N . VAL A 1 88 ? 2.627 3.067 -1.413 1.00 95.81 88 VAL 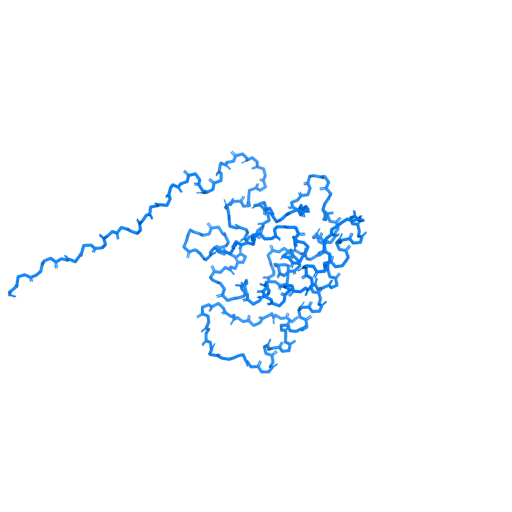A N 1
ATOM 633 C CA . VAL A 1 88 ? 1.211 3.464 -1.393 1.00 95.81 88 VAL A CA 1
ATOM 634 C C . VAL A 1 88 ? 0.352 2.444 -2.136 1.00 95.81 88 VAL A C 1
ATOM 636 O O . VAL A 1 88 ? -0.641 1.972 -1.590 1.00 95.81 88 VAL A O 1
ATOM 639 N N . TYR A 1 89 ? 0.751 2.049 -3.347 1.00 95.88 89 TYR A N 1
ATOM 640 C CA . TYR A 1 89 ? -0.000 1.077 -4.138 1.00 95.88 89 TYR A CA 1
ATOM 641 C C . TYR A 1 89 ? -0.028 -0.296 -3.474 1.00 95.88 89 TYR A C 1
ATOM 643 O O . TYR A 1 89 ? -1.075 -0.933 -3.433 1.00 95.88 89 TYR A O 1
ATOM 651 N N . ALA A 1 90 ? 1.090 -0.722 -2.886 1.00 96.56 90 ALA A N 1
ATOM 652 C CA . ALA A 1 90 ? 1.137 -1.969 -2.139 1.00 96.56 90 ALA A CA 1
ATOM 653 C C . ALA A 1 90 ? 0.199 -1.951 -0.916 1.00 96.56 90 ALA A C 1
ATOM 655 O O . ALA A 1 90 ? -0.494 -2.932 -0.669 1.00 96.56 90 ALA A O 1
ATOM 656 N N . ALA A 1 91 ? 0.127 -0.839 -0.177 1.00 96.00 91 ALA A N 1
ATOM 657 C CA . ALA A 1 91 ? -0.783 -0.710 0.961 1.00 96.00 91 ALA A CA 1
ATOM 658 C C . ALA A 1 91 ? -2.263 -0.682 0.537 1.00 96.00 91 ALA A C 1
ATOM 660 O O . ALA A 1 91 ? -3.096 -1.322 1.173 1.00 96.00 91 ALA A O 1
ATOM 661 N N . LEU A 1 92 ? -2.599 0.023 -0.547 1.00 94.69 92 LEU A N 1
ATOM 662 C CA . LEU A 1 92 ? -3.961 0.053 -1.091 1.00 94.69 92 LEU A CA 1
ATOM 663 C C . LEU A 1 92 ? -4.405 -1.321 -1.617 1.00 94.69 92 LEU A C 1
ATOM 665 O O . LEU A 1 92 ? -5.557 -1.706 -1.420 1.00 94.69 92 LEU A O 1
ATOM 669 N N . ALA A 1 93 ? -3.497 -2.087 -2.224 1.00 94.94 93 ALA A N 1
ATOM 670 C CA . ALA A 1 93 ? -3.789 -3.452 -2.654 1.00 94.94 93 ALA A CA 1
ATOM 671 C C . ALA A 1 93 ? -4.127 -4.374 -1.468 1.00 94.94 93 ALA A C 1
ATOM 673 O O . ALA A 1 93 ? -5.065 -5.161 -1.548 1.00 94.94 93 ALA A O 1
ATOM 674 N N . GLU A 1 94 ? -3.425 -4.243 -0.334 1.00 95.62 94 GLU A N 1
ATOM 675 C CA . GLU A 1 94 ? -3.736 -5.008 0.886 1.00 95.62 94 GLU A CA 1
ATOM 676 C C . GLU A 1 94 ? -5.128 -4.678 1.455 1.00 95.62 94 GLU A C 1
ATOM 678 O O . GLU A 1 94 ? -5.794 -5.557 2.001 1.00 95.62 94 GLU A O 1
ATOM 683 N N . TRP A 1 95 ? -5.599 -3.438 1.280 1.00 93.88 95 TRP A N 1
ATOM 684 C CA . TRP A 1 95 ? -6.965 -3.018 1.623 1.00 93.88 95 TRP A CA 1
ATOM 685 C C . TRP A 1 95 ? -8.014 -3.355 0.549 1.00 93.88 95 TRP A C 1
ATOM 687 O O . TRP A 1 95 ? -9.188 -3.033 0.718 1.00 93.88 95 TRP A O 1
ATOM 697 N N . GLY A 1 96 ? -7.619 -4.023 -0.540 1.00 92.44 96 GLY A N 1
ATOM 698 C CA . GLY A 1 96 ? -8.538 -4.527 -1.560 1.00 92.44 96 GLY A CA 1
ATOM 699 C C . GLY A 1 96 ? -9.031 -3.482 -2.561 1.00 92.44 96 GLY A C 1
ATOM 700 O O . GLY A 1 96 ? -10.048 -3.706 -3.211 1.00 92.44 96 GLY A O 1
ATOM 701 N N . PHE A 1 97 ? -8.337 -2.349 -2.715 1.00 91.69 97 PHE A N 1
ATOM 702 C CA . PHE A 1 97 ? -8.701 -1.344 -3.726 1.00 91.69 97 PHE A CA 1
ATOM 703 C C . PHE A 1 97 ? -8.484 -1.826 -5.166 1.00 91.69 97 PHE A C 1
ATOM 705 O O . PHE A 1 97 ? -9.152 -1.348 -6.081 1.00 91.69 97 PHE A O 1
ATOM 712 N N . PHE A 1 98 ? -7.535 -2.738 -5.363 1.00 92.31 98 PHE A N 1
ATOM 713 C CA . PHE A 1 98 ? -7.199 -3.391 -6.628 1.00 92.31 98 PHE A CA 1
ATOM 714 C C . PHE A 1 98 ? -6.318 -4.616 -6.343 1.00 92.31 98 PHE A C 1
ATOM 716 O O . PHE A 1 98 ? -5.849 -4.803 -5.217 1.00 92.31 98 PHE A O 1
ATOM 723 N N . ASP A 1 99 ? -6.081 -5.447 -7.357 1.00 93.12 99 ASP A N 1
ATOM 724 C CA . ASP A 1 99 ? -5.219 -6.619 -7.226 1.00 93.12 99 ASP A CA 1
ATOM 725 C C . ASP A 1 99 ? -3.731 -6.225 -7.147 1.00 93.12 99 ASP A C 1
ATOM 727 O O . ASP A 1 99 ? -3.224 -5.424 -7.937 1.00 93.12 99 ASP A O 1
ATOM 731 N N . ALA A 1 100 ? -2.999 -6.809 -6.195 1.00 93.88 100 ALA A N 1
ATOM 732 C CA . ALA A 1 100 ? -1.571 -6.531 -6.031 1.00 93.88 100 ALA A CA 1
ATOM 733 C C . ALA A 1 100 ? -0.749 -6.973 -7.255 1.00 93.88 100 ALA A C 1
ATOM 735 O O . ALA A 1 100 ? 0.262 -6.346 -7.578 1.00 93.88 100 ALA A O 1
ATOM 736 N N . GLY A 1 101 ? -1.173 -8.040 -7.939 1.00 94.00 101 GLY A N 1
ATOM 737 C CA . GLY A 1 101 ? -0.561 -8.544 -9.164 1.00 94.00 101 GLY A CA 1
ATOM 738 C C . GLY A 1 101 ? -0.649 -7.548 -10.315 1.00 94.00 101 GLY A C 1
ATOM 739 O O . GLY A 1 101 ? 0.355 -7.339 -10.996 1.00 94.00 101 GLY A O 1
ATOM 740 N N . GLU A 1 102 ? -1.786 -6.869 -10.482 1.00 93.25 102 GLU A N 1
ATOM 741 C CA . GLU A 1 102 ? -1.940 -5.799 -11.479 1.00 93.25 102 GLU A CA 1
ATOM 742 C C . GLU A 1 102 ? -0.957 -4.649 -11.232 1.00 93.25 102 GLU A C 1
ATOM 744 O O . GLU A 1 102 ? -0.265 -4.207 -12.154 1.00 93.25 102 GLU A O 1
ATOM 749 N N . ALA A 1 103 ? -0.833 -4.205 -9.978 1.00 94.06 103 ALA A N 1
ATOM 750 C CA . ALA A 1 103 ? 0.128 -3.167 -9.616 1.00 94.06 103 ALA A CA 1
ATOM 751 C C . ALA A 1 103 ? 1.574 -3.620 -9.867 1.00 94.06 103 ALA A C 1
ATOM 753 O O . ALA A 1 103 ? 2.355 -2.883 -10.469 1.00 94.06 103 ALA A O 1
ATOM 754 N N . MET A 1 104 ? 1.925 -4.851 -9.478 1.00 96.25 104 MET A N 1
ATOM 755 C CA . MET A 1 104 ? 3.251 -5.433 -9.719 1.00 96.25 104 MET A CA 1
ATOM 756 C C . MET A 1 104 ? 3.595 -5.554 -11.207 1.00 96.25 104 MET A C 1
ATOM 758 O O . MET A 1 104 ? 4.724 -5.248 -11.589 1.00 96.25 104 MET A O 1
ATOM 762 N N . ALA A 1 105 ? 2.644 -5.971 -12.043 1.00 94.69 105 ALA A N 1
ATOM 763 C CA . ALA A 1 105 ? 2.860 -6.184 -13.472 1.00 94.69 105 ALA A CA 1
ATOM 764 C C . ALA A 1 105 ? 2.946 -4.875 -14.270 1.00 94.69 105 ALA A C 1
ATOM 766 O O . ALA A 1 105 ? 3.669 -4.799 -15.265 1.00 94.69 105 ALA A O 1
ATOM 767 N N . HIS A 1 106 ? 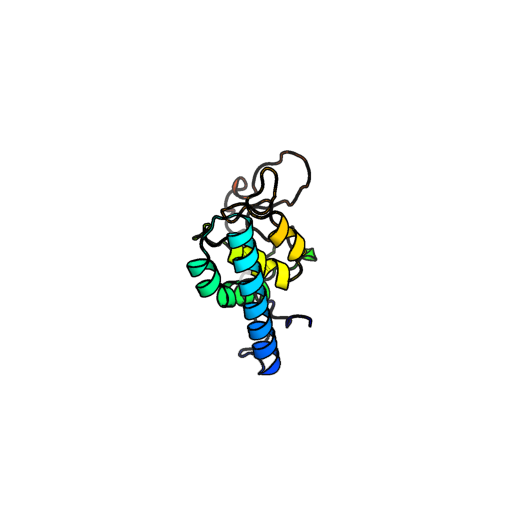2.213 -3.841 -13.848 1.00 94.31 106 HIS A N 1
ATOM 768 C CA . HIS A 1 106 ? 2.020 -2.631 -14.647 1.00 94.31 106 HIS A CA 1
ATOM 769 C C . HIS A 1 106 ? 2.647 -1.367 -14.045 1.00 94.31 106 HIS A C 1
ATOM 771 O O . HIS A 1 106 ? 2.476 -0.281 -14.602 1.00 94.31 106 HIS A O 1
ATOM 777 N N . PHE A 1 107 ? 3.402 -1.459 -12.949 1.00 96.00 107 PHE A N 1
ATOM 778 C CA . PHE A 1 107 ? 4.077 -0.296 -12.369 1.00 96.00 107 PHE A CA 1
ATOM 779 C C . PHE A 1 107 ? 5.030 0.380 -13.367 1.00 96.00 107 PHE A C 1
ATOM 781 O O . PHE A 1 107 ? 5.878 -0.268 -13.982 1.00 96.00 107 PHE A O 1
ATOM 788 N N . ARG A 1 108 ? 4.882 1.704 -13.522 1.00 94.44 108 ARG A N 1
ATOM 789 C CA . ARG A 1 108 ? 5.643 2.575 -14.442 1.00 94.44 108 ARG A CA 1
ATOM 790 C C . ARG A 1 108 ? 5.578 2.187 -15.923 1.00 94.44 108 ARG A C 1
ATOM 792 O O . ARG A 1 108 ? 6.339 2.728 -16.723 1.00 94.44 108 ARG A O 1
ATOM 799 N N . GLN A 1 109 ? 4.660 1.306 -16.310 1.00 92.06 109 GLN A N 1
ATOM 800 C CA . GLN A 1 109 ? 4.426 1.003 -17.717 1.00 92.06 109 GLN A CA 1
ATOM 801 C C . GLN A 1 109 ? 3.660 2.150 -18.390 1.00 92.06 109 GLN A C 1
ATOM 803 O O . GLN A 1 109 ? 2.835 2.830 -17.769 1.00 92.06 109 GLN A O 1
ATOM 808 N N . CYS A 1 110 ? 3.932 2.380 -19.674 1.00 89.38 110 CYS A N 1
ATOM 809 C CA . CYS A 1 110 ? 3.216 3.392 -20.445 1.00 89.38 110 CYS A CA 1
ATOM 810 C C . CYS A 1 110 ? 1.716 3.052 -20.495 1.00 89.38 110 CYS A C 1
ATOM 812 O O . CYS A 1 110 ? 1.350 1.912 -20.770 1.00 89.38 110 CYS A O 1
ATOM 814 N N . GLY A 1 111 ? 0.855 4.031 -20.202 1.00 84.94 111 GLY A N 1
ATOM 815 C CA . GLY A 1 111 ? -0.600 3.839 -20.165 1.00 84.94 111 GLY A CA 1
ATOM 816 C C . GLY A 1 111 ? -1.133 3.110 -18.925 1.00 84.94 111 GLY A C 1
ATOM 817 O O . GLY A 1 111 ? -2.337 2.904 -18.825 1.00 84.94 111 GLY A O 1
ATOM 818 N N . SER A 1 112 ? -0.270 2.737 -17.976 1.00 88.81 112 SER A N 1
ATOM 819 C CA . SER A 1 112 ? -0.695 2.196 -16.683 1.00 88.81 112 SER A CA 1
ATOM 820 C C . SER A 1 112 ? -1.267 3.287 -15.779 1.00 88.81 112 SER A C 1
ATOM 822 O O . SER A 1 112 ? -0.832 4.433 -15.831 1.00 88.81 112 SER A O 1
ATOM 824 N N . VAL A 1 113 ? -2.176 2.932 -14.875 1.00 88.94 113 VAL A N 1
ATOM 825 C CA . VAL A 1 113 ? -2.591 3.830 -13.781 1.00 88.94 113 VAL A CA 1
ATOM 826 C C . VAL A 1 113 ? -1.547 3.880 -12.654 1.00 88.94 113 VAL A C 1
ATOM 828 O O . VAL A 1 113 ? -1.474 4.853 -11.905 1.00 88.94 113 VAL A O 1
ATOM 831 N N . PHE A 1 114 ? -0.685 2.861 -12.553 1.00 93.12 114 PHE A N 1
ATOM 832 C CA . PHE A 1 114 ? 0.330 2.721 -11.506 1.00 93.12 114 PHE A CA 1
ATOM 833 C C . PHE A 1 114 ? 1.615 3.464 -11.878 1.00 93.12 114 PHE A C 1
ATOM 835 O O . PHE A 1 114 ? 2.622 2.876 -12.279 1.00 93.12 114 PHE A O 1
ATOM 842 N N . GLN A 1 115 ? 1.572 4.787 -11.762 1.00 92.25 115 GLN A N 1
ATOM 843 C CA . GLN A 1 115 ? 2.657 5.670 -12.183 1.00 92.25 115 GLN A CA 1
ATOM 844 C C . GLN A 1 115 ? 3.789 5.805 -11.156 1.00 92.25 115 GLN A C 1
ATOM 846 O O . GLN A 1 115 ? 3.677 5.431 -9.989 1.00 92.25 115 GLN A O 1
ATOM 851 N N . GLY A 1 116 ? 4.917 6.365 -11.605 1.00 88.12 116 GLY A N 1
ATOM 852 C CA . GLY A 1 116 ? 6.118 6.529 -10.784 1.00 88.12 116 GLY A CA 1
ATOM 853 C C . GLY A 1 116 ? 5.970 7.491 -9.602 1.00 88.12 116 GLY A C 1
ATOM 854 O O . GLY A 1 116 ? 6.755 7.375 -8.658 1.00 88.12 116 GLY A O 1
ATOM 855 N N . HIS A 1 117 ? 4.958 8.359 -9.630 1.00 90.12 117 HIS A N 1
ATOM 856 C CA . HIS A 1 117 ? 4.459 9.142 -8.499 1.00 90.12 117 HIS A CA 1
ATOM 857 C C . HIS A 1 117 ? 3.035 8.696 -8.148 1.00 90.12 117 HIS A C 1
ATOM 859 O O . HIS A 1 117 ? 2.382 8.073 -8.980 1.00 90.12 117 HIS A O 1
ATOM 865 N N . VAL A 1 118 ? 2.573 8.989 -6.929 1.00 84.69 118 VAL A N 1
ATOM 866 C CA . VAL A 1 118 ? 1.186 8.724 -6.516 1.00 84.69 118 VAL A CA 1
ATOM 867 C C . VAL A 1 118 ? 0.249 9.544 -7.396 1.00 84.69 118 VAL A C 1
ATOM 869 O O . VAL A 1 118 ? 0.340 10.771 -7.396 1.00 84.69 118 VAL A O 1
ATOM 872 N N . GLU A 1 119 ? -0.627 8.864 -8.135 1.00 79.31 119 GLU A N 1
ATOM 873 C CA . GLU A 1 119 ? -1.510 9.502 -9.110 1.00 79.31 119 GLU A CA 1
ATOM 874 C C . GLU A 1 119 ? -2.999 9.356 -8.818 1.00 79.31 119 GLU A C 1
ATOM 876 O O . GLU A 1 119 ? -3.452 8.436 -8.137 1.00 79.31 119 GLU A O 1
ATOM 881 N N . ARG A 1 120 ? -3.778 10.277 -9.399 1.00 69.19 120 ARG A N 1
ATOM 882 C CA . ARG A 1 120 ? -5.234 10.375 -9.193 1.00 69.19 120 ARG A CA 1
ATOM 883 C C . ARG A 1 120 ? -6.051 9.246 -9.786 1.00 69.19 120 ARG A C 1
ATOM 885 O O . ARG A 1 120 ? -7.162 9.003 -9.323 1.00 69.19 120 ARG A O 1
ATOM 892 N N . GLU A 1 121 ? -5.526 8.585 -10.800 1.00 69.25 121 GLU A N 1
ATOM 893 C CA . GLU A 1 121 ? -6.253 7.525 -11.494 1.00 69.25 121 GLU A CA 1
ATOM 894 C C . GLU A 1 121 ? -6.284 6.217 -10.696 1.00 69.25 121 GLU A C 1
ATOM 896 O O . GLU A 1 121 ? -7.102 5.346 -10.985 1.00 69.25 121 GLU A O 1
ATOM 901 N N . VAL A 1 122 ? -5.461 6.108 -9.648 1.00 71.94 122 VAL A N 1
ATOM 902 C CA . VAL A 1 122 ? -5.487 4.975 -8.726 1.00 71.94 122 VAL A CA 1
ATOM 903 C C . VAL A 1 122 ? -6.672 5.125 -7.760 1.00 71.94 122 VAL A C 1
ATOM 905 O O . VAL A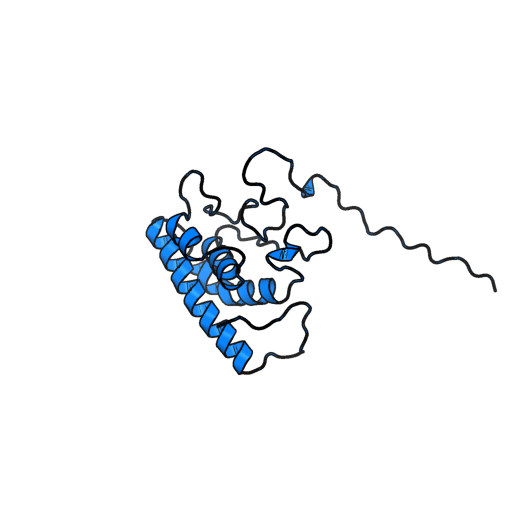 1 122 ? -6.817 6.181 -7.125 1.00 71.94 122 VAL A O 1
ATOM 908 N N . PRO A 1 123 ? -7.528 4.091 -7.616 1.00 65.31 123 PRO A N 1
ATOM 909 C CA . PRO A 1 123 ? -8.600 4.088 -6.625 1.00 65.31 123 PRO A CA 1
ATOM 910 C C . PRO A 1 123 ? -8.065 4.466 -5.235 1.00 65.31 123 PRO A C 1
ATOM 912 O O . PRO A 1 123 ? -6.964 4.064 -4.873 1.00 65.31 123 PRO A O 1
ATOM 915 N N . ALA A 1 124 ? -8.845 5.242 -4.472 1.00 59.81 124 ALA A N 1
ATOM 916 C CA . ALA A 1 124 ? -8.506 5.836 -3.164 1.00 59.81 124 ALA A CA 1
ATOM 917 C C . ALA A 1 124 ? -7.741 7.178 -3.163 1.00 59.81 124 ALA A C 1
ATOM 919 O O . ALA A 1 124 ? -7.758 7.866 -2.135 1.00 59.81 124 ALA A O 1
ATOM 920 N N . TRP A 1 125 ? -7.127 7.629 -4.268 1.00 57.25 125 TRP A N 1
ATOM 921 C CA . TRP A 1 125 ? -6.390 8.902 -4.238 1.00 57.25 125 TRP A CA 1
ATOM 922 C C . TRP A 1 125 ? -7.289 10.133 -4.059 1.00 57.25 125 TRP A C 1
ATOM 924 O O . TRP A 1 125 ? -8.417 10.232 -4.555 1.00 57.25 125 TRP A O 1
ATOM 934 N N . THR A 1 126 ? -6.768 11.114 -3.333 1.00 50.31 126 THR A N 1
ATOM 935 C CA . THR A 1 126 ? -7.386 12.400 -3.007 1.00 50.31 126 THR A CA 1
ATOM 936 C C . THR A 1 126 ? -7.372 13.363 -4.188 1.00 50.31 126 THR A C 1
ATOM 938 O O . THR A 1 126 ? -6.619 14.326 -4.259 1.00 50.31 126 THR A O 1
ATOM 941 N N . GLY A 1 127 ? -8.247 13.095 -5.151 1.00 40.69 127 GLY A N 1
ATOM 942 C CA . GLY A 1 127 ? -8.473 13.984 -6.293 1.00 40.69 127 GLY A CA 1
ATOM 943 C C . GLY A 1 127 ? -9.679 13.633 -7.163 1.00 40.69 127 GLY A C 1
ATOM 944 O O . GLY A 1 127 ? -10.076 14.447 -7.997 1.00 40.69 127 GLY A O 1
ATOM 945 N N . GLY A 1 128 ? -10.297 12.471 -6.935 1.00 35.56 128 GLY A N 1
ATOM 946 C CA . GLY A 1 128 ? -11.599 12.104 -7.484 1.00 35.56 128 GLY A CA 1
ATOM 947 C C . GLY A 1 128 ? -11.559 11.473 -8.876 1.00 35.56 128 GLY A C 1
ATOM 948 O O . GLY A 1 128 ? -10.785 11.889 -9.734 1.00 35.56 128 GLY A O 1
ATOM 949 N N . ARG A 1 129 ? -12.483 10.520 -9.060 1.00 34.41 129 ARG A N 1
ATOM 950 C CA . ARG A 1 129 ? -12.888 9.788 -10.271 1.00 34.41 129 ARG A CA 1
ATOM 951 C C . ARG A 1 129 ? -11.842 8.841 -10.863 1.00 34.41 129 ARG A C 1
ATOM 953 O O . ARG A 1 129 ? -11.132 9.190 -11.805 1.00 34.41 129 ARG A O 1
ATOM 960 N N . ALA A 1 130 ? -11.871 7.596 -10.384 1.00 37.16 130 ALA A N 1
ATOM 961 C CA . ALA A 1 130 ? -11.537 6.442 -11.211 1.00 37.16 130 ALA A CA 1
ATOM 962 C C . ALA A 1 130 ? -12.597 6.334 -12.327 1.00 37.16 130 ALA A C 1
ATOM 964 O O . ALA A 1 130 ? -13.608 5.653 -12.188 1.00 37.16 130 ALA A O 1
ATOM 965 N N . THR A 1 131 ? -12.423 7.088 -13.412 1.00 33.53 131 THR A N 1
ATOM 966 C CA . THR A 1 131 ? -13.154 6.862 -14.663 1.00 33.53 131 THR A CA 1
ATOM 967 C C . THR A 1 131 ? -12.178 6.250 -15.645 1.00 33.53 131 THR A C 1
ATOM 969 O O . THR A 1 131 ? -11.365 6.962 -16.237 1.00 33.53 131 THR A O 1
ATOM 972 N N . TRP A 1 132 ? -12.265 4.935 -15.832 1.00 33.16 132 TRP A N 1
ATOM 973 C CA . TRP A 1 132 ? -11.773 4.324 -17.059 1.00 33.16 132 TRP A CA 1
ATOM 974 C C . TRP A 1 132 ? -12.464 5.020 -18.239 1.00 33.16 132 TRP A C 1
ATOM 976 O O . TRP A 1 132 ? -13.679 4.932 -18.395 1.00 33.16 132 TRP A O 1
ATOM 986 N N . GLY A 1 133 ? -11.686 5.758 -19.034 1.00 38.22 133 GLY A N 1
ATOM 987 C CA . GLY A 1 133 ? -12.167 6.494 -20.203 1.00 38.22 133 GLY A CA 1
ATOM 988 C C . GLY A 1 133 ? -12.761 7.884 -19.905 1.00 38.22 133 GLY A C 1
ATOM 989 O O . GLY A 1 133 ? -13.831 8.016 -19.327 1.00 38.22 133 GLY A O 1
ATOM 990 N N . ARG A 1 134 ? -12.096 8.916 -20.452 1.00 34.59 134 ARG A N 1
ATOM 991 C CA . ARG A 1 134 ? -12.534 10.320 -20.660 1.00 34.59 134 ARG A CA 1
ATOM 992 C C . ARG A 1 134 ? -12.642 11.254 -19.433 1.00 34.59 134 ARG A C 1
ATOM 994 O O . ARG A 1 134 ? -13.640 11.322 -18.730 1.00 34.59 134 ARG A O 1
ATOM 1001 N N . GLY A 1 135 ? -11.655 12.151 -19.338 1.00 40.06 135 GLY A N 1
ATOM 1002 C CA . GLY A 1 135 ? -11.858 13.594 -19.554 1.00 40.06 135 GLY A CA 1
ATOM 1003 C C . GLY A 1 135 ? -12.843 14.349 -18.656 1.00 40.06 135 GLY A C 1
ATOM 1004 O O . GLY A 1 135 ? -13.735 15.012 -19.177 1.00 40.06 135 GLY A O 1
ATOM 1005 N N . SER A 1 136 ? -12.664 14.339 -17.335 1.00 37.19 136 SER A N 1
ATOM 1006 C CA . SER A 1 136 ? -13.386 15.275 -16.459 1.00 37.19 136 SER A CA 1
ATOM 1007 C C . SER A 1 136 ? -12.458 15.913 -15.408 1.00 37.19 136 SER A C 1
ATOM 1009 O O . SER A 1 136 ? -11.574 15.229 -14.892 1.00 37.19 136 SER A O 1
ATOM 1011 N N . PRO A 1 137 ? -12.615 17.217 -15.095 1.00 32.12 137 PRO A N 1
ATOM 1012 C CA . PRO A 1 137 ? -11.615 17.996 -14.358 1.00 32.12 137 PRO A CA 1
ATOM 1013 C C . PRO A 1 137 ? -11.511 17.595 -12.874 1.00 32.12 137 PRO A C 1
ATOM 1015 O O . PRO A 1 137 ? -12.499 17.140 -12.290 1.00 32.12 137 PRO A O 1
ATOM 1018 N N . PRO A 1 138 ? -10.332 17.756 -12.249 1.00 39.81 138 PRO A N 1
ATOM 1019 C CA . PRO A 1 138 ? -10.063 17.293 -10.888 1.00 39.81 138 PRO A CA 1
ATOM 1020 C C . PRO A 1 138 ? -10.920 18.012 -9.833 1.00 39.81 138 PRO A C 1
ATOM 1022 O O . PRO A 1 138 ? -11.270 19.181 -9.984 1.00 39.81 138 PRO A O 1
ATOM 1025 N N . ALA A 1 139 ? -11.233 17.316 -8.735 1.00 35.84 139 ALA A N 1
ATOM 1026 C CA . ALA A 1 139 ? -12.127 17.811 -7.683 1.00 35.84 139 ALA A CA 1
ATOM 1027 C C . ALA A 1 139 ? -11.620 19.072 -6.947 1.00 35.84 139 ALA A C 1
ATOM 1029 O O . ALA A 1 139 ? -12.431 19.800 -6.382 1.00 35.84 139 ALA A O 1
ATOM 1030 N N . TRP A 1 140 ? -10.320 19.398 -7.009 1.00 40.22 140 TRP A N 1
ATOM 1031 C CA . TRP A 1 140 ? -9.788 20.646 -6.433 1.00 40.22 140 TRP A CA 1
ATOM 1032 C C . TRP A 1 140 ? -10.248 21.911 -7.179 1.00 40.22 140 TRP A C 1
ATOM 1034 O O . TRP A 1 140 ? -10.129 23.010 -6.645 1.00 40.22 140 TRP A O 1
ATOM 1044 N N . ALA A 1 141 ? -10.818 21.770 -8.383 1.00 33.41 141 ALA A N 1
ATOM 1045 C CA . ALA A 1 141 ? -11.464 22.872 -9.097 1.00 33.41 141 ALA A CA 1
ATOM 1046 C C . ALA A 1 141 ? -12.805 23.304 -8.460 1.00 33.41 141 ALA A C 1
ATOM 1048 O O . ALA A 1 141 ? -13.406 24.282 -8.900 1.00 33.41 141 ALA A O 1
ATOM 1049 N N . SER A 1 142 ? -13.276 22.605 -7.420 1.00 32.91 142 SER A N 1
ATOM 1050 C CA . SER A 1 142 ? -14.323 23.110 -6.530 1.00 32.91 142 SER A CA 1
ATOM 1051 C C . SER A 1 142 ? -13.646 23.793 -5.341 1.00 32.91 142 SER A C 1
ATOM 1053 O O . SER A 1 142 ? -12.878 23.138 -4.634 1.00 32.91 142 SER A O 1
ATOM 1055 N N . PRO A 1 143 ? -13.865 25.102 -5.123 1.00 36.91 143 PRO A N 1
ATOM 1056 C CA . PRO A 1 143 ? -13.173 25.826 -4.073 1.00 36.91 143 PRO A CA 1
ATOM 1057 C C . PRO A 1 143 ? -13.542 25.207 -2.732 1.00 36.91 143 PRO A C 1
ATOM 1059 O O . PRO A 1 143 ? -14.691 24.808 -2.537 1.00 36.91 143 PRO A O 1
ATOM 1062 N N . TRP A 1 144 ? -12.573 25.173 -1.821 1.00 37.09 144 TRP A N 1
ATOM 1063 C CA . TRP A 1 144 ? -12.774 25.065 -0.382 1.00 37.09 144 TRP A CA 1
ATOM 1064 C C . TRP A 1 144 ? -13.958 25.950 0.044 1.00 37.09 144 TRP A C 1
ATOM 1066 O O . TRP A 1 144 ? -13.787 27.120 0.380 1.00 37.09 144 TRP A O 1
ATOM 1076 N N . ARG A 1 145 ? -15.185 25.422 -0.006 1.00 32.75 145 ARG A N 1
ATOM 1077 C CA . ARG A 1 145 ? -16.311 26.019 0.694 1.00 32.75 145 ARG A CA 1
ATOM 1078 C C . ARG A 1 145 ? -16.096 25.609 2.131 1.00 32.75 145 ARG A C 1
ATOM 1080 O O . ARG A 1 145 ? -16.277 24.451 2.499 1.00 32.75 145 ARG A O 1
ATOM 1087 N N . SER A 1 146 ? -15.649 26.584 2.911 1.00 36.03 146 SER A N 1
ATOM 1088 C CA . SER A 1 146 ? -15.942 26.668 4.330 1.00 36.03 146 SER A CA 1
ATOM 1089 C C . SER A 1 146 ? -17.299 26.025 4.608 1.00 36.03 146 SER A C 1
ATOM 1091 O O . SER A 1 146 ? -18.277 26.292 3.900 1.00 36.03 146 SER A O 1
ATOM 1093 N N . ALA A 1 147 ? -17.329 25.151 5.615 1.00 33.34 147 ALA A N 1
ATOM 1094 C CA . ALA A 1 147 ? -18.563 24.600 6.148 1.00 33.34 147 ALA A CA 1
ATOM 1095 C C . ALA A 1 147 ? -19.618 25.719 6.229 1.00 33.34 147 ALA A C 1
ATOM 1097 O O . ALA A 1 147 ? -19.276 26.825 6.668 1.00 33.34 147 ALA A O 1
ATOM 1098 N N . PRO A 1 148 ? -20.868 25.495 5.784 1.00 36.97 148 PRO A N 1
ATOM 1099 C CA . PRO A 1 148 ? -21.906 26.489 5.981 1.00 36.97 148 PRO A CA 1
ATOM 1100 C C . PRO A 1 148 ? -21.958 26.797 7.476 1.00 36.97 148 PRO A C 1
ATOM 1102 O O . PRO A 1 148 ? -22.074 25.888 8.298 1.00 36.97 148 PRO A O 1
ATOM 1105 N N . ALA A 1 149 ? -21.802 28.077 7.819 1.00 45.12 149 ALA A N 1
ATOM 1106 C CA . ALA A 1 149 ? -22.019 28.567 9.165 1.00 45.12 149 ALA A CA 1
ATOM 1107 C C . ALA A 1 149 ? -23.435 28.146 9.570 1.00 45.12 149 ALA A C 1
ATOM 1109 O O . ALA A 1 149 ? -24.422 28.721 9.114 1.00 45.12 149 ALA A O 1
ATOM 1110 N N . GLY A 1 150 ? -23.519 27.078 10.363 1.00 34.91 150 GLY A N 1
ATOM 1111 C CA . GLY A 1 150 ? -24.764 26.601 10.928 1.00 34.91 150 GLY A CA 1
ATOM 1112 C C . GLY A 1 150 ? -25.350 27.720 11.769 1.00 34.91 150 GLY A C 1
ATOM 1113 O O . GLY A 1 150 ? -24.776 28.128 12.779 1.00 34.91 150 GLY A O 1
ATOM 1114 N N . THR A 1 151 ? -26.479 28.233 11.305 1.00 39.94 151 THR A N 1
ATOM 1115 C CA . THR A 1 151 ? -27.349 29.175 11.991 1.00 39.94 151 THR A CA 1
ATOM 1116 C C . THR A 1 151 ? -27.643 28.663 13.400 1.00 39.94 151 THR A C 1
ATOM 1118 O O . THR A 1 151 ? -28.467 27.766 13.577 1.00 39.94 151 THR A O 1
ATOM 1121 N N . ARG A 1 152 ? -26.996 29.233 14.424 1.00 38.38 152 ARG A N 1
ATOM 1122 C CA . ARG A 1 152 ? -27.556 29.183 15.776 1.00 38.38 152 ARG A CA 1
ATOM 1123 C C . ARG A 1 152 ? -28.791 30.068 15.738 1.00 38.38 152 ARG A C 1
ATOM 1125 O O . ARG A 1 152 ? -28.682 31.287 15.637 1.00 38.38 152 ARG A O 1
ATOM 1132 N N . GLY A 1 153 ? -29.950 29.418 15.702 1.00 33.59 153 GLY A N 1
ATOM 1133 C CA . GLY A 1 153 ? -31.236 30.077 15.817 1.00 33.59 153 GLY A CA 1
ATOM 1134 C C . GLY A 1 153 ? -31.252 30.943 17.069 1.00 33.59 153 GLY A C 1
ATOM 1135 O O . GLY A 1 153 ? -30.866 30.503 18.152 1.00 33.59 153 GLY A O 1
ATOM 1136 N N . ALA A 1 154 ? -31.681 32.184 16.889 1.00 35.88 154 ALA A N 1
ATOM 1137 C CA . ALA A 1 154 ? -32.153 33.007 17.976 1.00 35.88 154 ALA A CA 1
ATOM 1138 C C . ALA A 1 154 ? -33.319 32.279 18.661 1.00 35.88 154 ALA A C 1
ATOM 1140 O O . ALA A 1 154 ? -34.332 31.993 18.026 1.00 35.88 154 ALA A O 1
ATOM 1141 N N . SER A 1 155 ? -33.180 32.005 19.954 1.00 39.19 155 SER A N 1
ATOM 1142 C CA . SER A 1 155 ? -34.320 31.860 20.850 1.00 39.19 155 SER A CA 1
ATOM 1143 C C . SER A 1 155 ? -34.183 32.924 21.925 1.00 39.19 155 SER A C 1
ATOM 1145 O O . SER A 1 155 ? -33.249 32.920 22.721 1.00 39.19 155 SER A O 1
ATOM 1147 N N . THR A 1 156 ? -35.114 33.861 21.863 1.00 35.97 156 THR A N 1
ATOM 1148 C CA . THR A 1 156 ? -35.472 34.839 22.880 1.00 35.97 156 THR A CA 1
ATOM 1149 C C . THR A 1 156 ? -35.657 34.192 24.254 1.00 35.97 156 THR A C 1
ATOM 1151 O O . THR A 1 156 ? -36.476 33.281 24.371 1.00 35.97 156 THR A O 1
ATOM 1154 N N . CYS A 1 157 ? -34.912 34.676 25.248 1.00 35.84 157 CYS A N 1
ATOM 1155 C CA . CYS A 1 157 ? -35.341 35.114 26.585 1.00 35.84 157 CYS A CA 1
ATOM 1156 C C . CYS A 1 157 ? -34.111 35.609 27.353 1.00 35.84 157 CYS A C 1
ATOM 1158 O O . CYS A 1 157 ? -33.077 34.906 27.318 1.00 35.84 157 CYS A O 1
#

Sequence (157 aa):
MSLPKLNGFPVPSLSEEDRAALEAAARRARVSALTMVTAASSGHPGGAFSGIEMFLTVYGTANLTPENCNALDRDYVVVSHGHTSAGVYAALAEWGFFDAGEAMAHFRQCGSVFQGHVEREVPAWTGGRATWGRGSPPAWASPWRSAPAGTRGASTC

InterPro domains:
  IPR005474 Transketolase, N-terminal [PF00456] (25-121)
  IPR029061 Thiamin diphosphate-binding fold [SSF52518] (9-138)

pLDDT: mean 79.7, std 22.83, range [32.12, 97.75]

Foldseek 3Di:
DAADQQAQNPDPDDDPVNVVSLVVLLVQLLVLLVLQCVLVVHADSPLLSVCLSVLLNCCRHWQFALVCLQPPPTDADDDPPFRSLSSNLSSVCSRPNDPSVLLSNCACNPPDPNYSGNDDCRRNHRWHDVDPDDDDHTPPVPDPDDDPPPDPDDDDD